Protein AF-A0A6N7GRQ6-F1 (afdb_monomer)

Sequence (128 aa):
MAAFFQSLHKTLAAGFGLVVLLIILVGLIGGQFIKFDFDVVAVLLALAALTFQRPYDTIGIGTWLALIMAFNVWFIIWPNQKKILGLIEASADEKGAAARLAGMTSRAITMLPMPMLYCMAAQNNAGL

Solvent-accessible surface area (backbone atoms only — not comparable to full-atom values): 7023 Å² total; per-residue (Å²): 119,68,67,58,56,56,50,46,52,55,51,49,53,52,49,51,53,51,51,53,52,50,44,52,53,47,19,70,74,68,74,55,64,82,76,90,74,89,43,71,68,56,56,50,47,54,53,32,16,73,66,51,37,83,76,30,41,54,61,14,51,40,51,51,54,51,50,53,46,54,48,46,44,63,71,48,32,46,60,25,46,35,35,60,73,61,77,36,94,61,54,76,67,55,31,53,53,26,50,52,51,31,51,54,52,49,52,54,55,70,53,54,54,56,62,38,53,47,39,53,51,42,41,74,73,66,74,87

pLDDT: mean 76.94, std 8.4, range [45.34, 87.31]

Nearest PDB structures (foldseek):
  6zw4-assembly1_F  TM=5.099E-01  e=9.876E+00  Nostoc punctiforme

Mean predicted aligned error: 11.52 Å

Secondary structure (DSSP, 8-state):
-HHHHHHHHHHHHHHHHHHHHHHHHHHHHHS--------HHHHHHHHHHHTT-TT-HHHHHHHHHHHHHHHHIIIIIHHHHHHHTTSS---HHHHHHHHHHHHHHHHHHHHTHHHHHHHHHHHHHH--

Structure (mmCIF, N/CA/C/O backbone):
data_AF-A0A6N7GRQ6-F1
#
_entry.id   AF-A0A6N7GRQ6-F1
#
loop_
_atom_site.group_PDB
_atom_site.id
_atom_site.type_symbol
_atom_site.label_atom_id
_atom_site.label_alt_id
_atom_site.label_comp_id
_atom_site.label_asym_id
_atom_site.label_entity_id
_atom_site.label_seq_id
_atom_site.pdbx_PDB_ins_code
_atom_site.Cartn_x
_atom_site.Cartn_y
_atom_site.Cartn_z
_atom_site.occupancy
_atom_site.B_iso_or_equiv
_atom_site.auth_seq_id
_atom_site.auth_comp_id
_atom_site.auth_asym_id
_atom_site.auth_atom_id
_atom_site.pdbx_PDB_model_num
ATOM 1 N N . MET A 1 1 ? -11.979 -15.247 15.401 1.00 45.34 1 MET A N 1
ATOM 2 C CA . MET A 1 1 ? -11.162 -15.746 14.267 1.00 45.34 1 MET A CA 1
ATOM 3 C C . MET A 1 1 ? -12.004 -16.116 13.039 1.00 45.34 1 MET A C 1
ATOM 5 O O . MET A 1 1 ? -11.603 -15.765 11.943 1.00 45.34 1 MET A O 1
ATOM 9 N N . ALA A 1 2 ? -13.192 -16.724 13.189 1.00 45.91 2 ALA A N 1
ATOM 10 C CA . ALA A 1 2 ? -14.061 -17.112 12.061 1.00 45.91 2 ALA A CA 1
ATOM 11 C C . ALA A 1 2 ? -14.641 -15.942 11.227 1.00 45.91 2 ALA A C 1
ATOM 13 O O . ALA A 1 2 ? -14.711 -16.035 10.003 1.00 45.91 2 ALA A O 1
ATOM 14 N N . ALA A 1 3 ? -14.993 -14.813 11.857 1.00 47.66 3 ALA A N 1
ATOM 15 C CA . ALA A 1 3 ? -15.561 -13.653 11.154 1.00 47.66 3 ALA A CA 1
ATOM 16 C C . ALA A 1 3 ? -14.589 -12.999 10.150 1.00 47.66 3 ALA A C 1
ATOM 18 O O . ALA A 1 3 ? -15.025 -12.439 9.150 1.00 47.66 3 ALA A O 1
ATOM 19 N N . PHE A 1 4 ? -13.277 -13.109 10.392 1.00 57.34 4 PHE A N 1
ATOM 20 C CA . PHE A 1 4 ? -12.247 -12.611 9.479 1.00 57.34 4 PHE A CA 1
ATOM 21 C C . PHE A 1 4 ? -12.227 -13.405 8.169 1.00 57.34 4 PHE A C 1
ATOM 23 O O . PHE A 1 4 ? -12.208 -12.813 7.102 1.00 57.34 4 PHE A O 1
ATOM 30 N N . PHE A 1 5 ? -12.301 -14.737 8.234 1.00 53.47 5 PHE A N 1
ATOM 31 C CA . PHE A 1 5 ? -12.288 -15.583 7.037 1.00 53.47 5 PHE A CA 1
ATOM 32 C C . PHE A 1 5 ? -13.598 -15.505 6.240 1.00 53.47 5 PHE A C 1
ATOM 34 O O . PHE A 1 5 ? -13.576 -15.577 5.013 1.00 53.47 5 PHE A O 1
ATOM 41 N N . GLN A 1 6 ? -14.737 -15.292 6.909 1.00 58.44 6 GLN A N 1
ATOM 42 C CA . GLN A 1 6 ? -16.017 -15.075 6.226 1.00 58.44 6 GLN A CA 1
ATOM 43 C C . GLN A 1 6 ? -16.110 -13.712 5.538 1.00 58.44 6 GLN A C 1
ATOM 45 O O . GLN A 1 6 ? -16.642 -13.635 4.428 1.00 58.44 6 GLN A O 1
ATOM 50 N N . SER A 1 7 ? -15.607 -12.642 6.165 1.00 59.62 7 SER A N 1
ATOM 51 C CA . SER A 1 7 ? -15.538 -11.345 5.492 1.00 59.62 7 SER A CA 1
ATOM 52 C C . SER A 1 7 ? -14.543 -11.400 4.339 1.00 59.62 7 SER A C 1
ATOM 54 O O . SER A 1 7 ? -14.900 -10.964 3.252 1.00 59.62 7 SER A O 1
ATOM 56 N N . LEU A 1 8 ? -13.384 -12.042 4.537 1.00 67.50 8 LEU A N 1
ATOM 57 C CA . LEU A 1 8 ? -12.348 -12.236 3.523 1.00 67.50 8 LEU A CA 1
ATOM 58 C C . LEU A 1 8 ? -12.872 -12.964 2.282 1.00 67.50 8 LEU A C 1
ATOM 60 O O . LEU A 1 8 ? -12.614 -12.516 1.175 1.00 67.50 8 LEU A O 1
ATOM 64 N N . HIS A 1 9 ? -13.639 -14.049 2.434 1.00 70.19 9 HIS A N 1
ATOM 65 C CA . HIS A 1 9 ? -14.230 -14.746 1.287 1.00 70.19 9 HIS A CA 1
ATOM 66 C C . HIS A 1 9 ? -15.138 -13.817 0.469 1.00 70.19 9 HIS A C 1
ATOM 68 O O . HIS A 1 9 ? -15.051 -13.781 -0.755 1.00 70.19 9 HIS A O 1
ATOM 74 N N . LYS A 1 10 ? -15.992 -13.032 1.139 1.00 77.50 10 LYS A N 1
ATOM 75 C CA . LYS A 1 10 ? -16.922 -12.114 0.468 1.00 77.50 10 LYS A CA 1
ATOM 76 C C . LYS A 1 10 ? -16.197 -10.941 -0.196 1.00 77.50 10 LYS A C 1
ATOM 78 O O . LYS A 1 10 ? -16.562 -10.574 -1.308 1.00 77.50 10 LYS A O 1
ATOM 83 N N . THR A 1 11 ? -15.157 -10.382 0.429 1.00 77.88 11 THR A N 1
ATOM 84 C CA . THR A 1 11 ? -14.330 -9.337 -0.197 1.00 77.88 11 THR A CA 1
ATOM 85 C C . THR A 1 11 ? -13.461 -9.872 -1.325 1.00 77.88 11 THR A C 1
ATOM 87 O O . THR A 1 11 ? -13.320 -9.186 -2.330 1.00 77.88 11 THR A O 1
ATOM 90 N N . LEU A 1 12 ? -12.914 -11.084 -1.211 1.00 79.69 12 LEU A N 1
ATOM 91 C CA . LEU A 1 12 ? -12.142 -11.713 -2.284 1.00 79.69 12 LEU A CA 1
ATOM 92 C C . LEU A 1 12 ? -13.025 -12.043 -3.487 1.00 79.69 12 LEU A C 1
ATOM 94 O O . LEU A 1 12 ? -12.641 -11.741 -4.611 1.00 79.69 12 LEU A O 1
ATOM 98 N N . ALA A 1 13 ? -14.219 -12.596 -3.267 1.00 83.81 13 ALA A N 1
ATOM 99 C CA . ALA A 1 13 ? -15.163 -12.893 -4.341 1.00 83.81 13 ALA A CA 1
ATOM 100 C C . ALA A 1 13 ? -15.646 -11.615 -5.050 1.00 83.81 13 ALA A C 1
ATOM 102 O O . ALA A 1 13 ? -15.638 -11.551 -6.279 1.00 83.81 13 ALA A O 1
ATOM 103 N N . ALA A 1 14 ? -16.004 -10.573 -4.290 1.00 83.25 14 ALA A N 1
ATOM 104 C CA . ALA A 1 14 ? -16.381 -9.276 -4.855 1.00 83.25 14 ALA A CA 1
ATOM 105 C C . ALA A 1 14 ? -15.209 -8.602 -5.587 1.00 83.25 14 ALA A C 1
ATOM 107 O O . ALA A 1 14 ? -15.391 -8.056 -6.673 1.00 83.25 14 ALA A O 1
ATOM 108 N N . GLY A 1 15 ? -14.001 -8.679 -5.022 1.00 81.38 15 GLY A N 1
ATOM 109 C CA . GLY A 1 15 ? -12.784 -8.151 -5.631 1.00 81.38 15 GLY A CA 1
ATOM 110 C C . GLY A 1 15 ? -12.448 -8.852 -6.945 1.00 81.38 15 GLY A C 1
ATOM 111 O O . GLY A 1 15 ? -12.214 -8.184 -7.947 1.00 81.38 15 GLY A O 1
ATOM 112 N N . PHE A 1 16 ? -12.502 -10.185 -6.976 1.00 87.00 16 PHE A N 1
ATOM 113 C CA . PHE A 1 16 ? -12.291 -10.962 -8.196 1.00 87.00 16 PHE A CA 1
ATOM 114 C C . PHE A 1 16 ? -13.329 -10.616 -9.270 1.00 87.00 16 PHE A C 1
ATOM 116 O O . PHE A 1 16 ? -12.962 -10.342 -10.409 1.00 87.00 16 PHE A O 1
ATOM 123 N N . GLY A 1 17 ? -14.613 -10.538 -8.901 1.00 87.19 17 GLY A N 1
ATOM 124 C CA . GLY A 1 17 ? -15.676 -10.137 -9.824 1.00 87.19 17 GLY A CA 1
ATOM 125 C C . GLY A 1 17 ? -15.462 -8.740 -10.418 1.00 87.19 17 GLY A C 1
ATOM 126 O O . GLY A 1 17 ? -15.610 -8.555 -11.624 1.00 87.19 17 GLY A O 1
ATOM 127 N N . LEU A 1 18 ? -15.051 -7.769 -9.596 1.00 86.12 18 LEU A N 1
ATOM 128 C CA . LEU A 1 18 ? -14.757 -6.407 -10.050 1.00 86.12 18 LEU A CA 1
ATOM 129 C C . LEU A 1 18 ? -13.555 -6.363 -11.005 1.00 86.12 18 LEU A C 1
ATOM 131 O O . LEU A 1 18 ? -13.607 -5.674 -1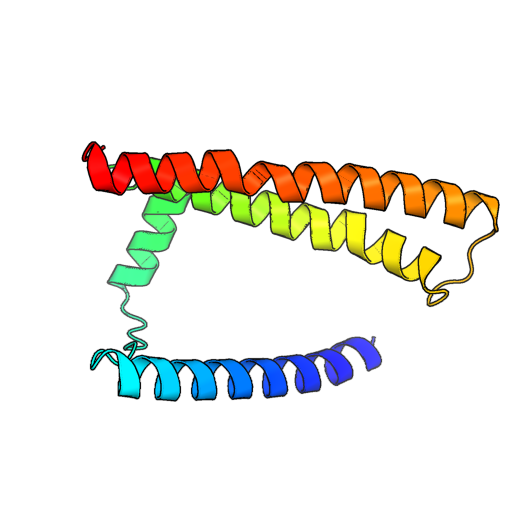2.020 1.00 86.12 18 LEU A O 1
ATOM 135 N N . VAL A 1 19 ? -12.489 -7.111 -10.705 1.00 83.88 19 VAL A N 1
ATOM 136 C CA . VAL A 1 19 ? -11.297 -7.205 -11.563 1.00 83.88 19 VAL A CA 1
ATOM 137 C C . VAL A 1 19 ? -11.650 -7.812 -12.919 1.00 83.88 19 VAL A C 1
ATOM 139 O O . VAL A 1 19 ? -11.280 -7.252 -13.946 1.00 83.88 19 VAL A O 1
ATOM 142 N N . VAL A 1 20 ? -12.416 -8.905 -12.943 1.00 87.06 20 VAL A N 1
ATOM 143 C CA . VAL A 1 20 ? -12.880 -9.525 -14.195 1.00 87.06 20 VAL A CA 1
ATOM 144 C C . VAL A 1 20 ? -13.711 -8.538 -15.018 1.00 87.06 20 VAL A C 1
ATOM 146 O O . VAL A 1 20 ? -13.486 -8.396 -16.219 1.00 87.06 20 VAL A O 1
ATOM 149 N N . LEU A 1 21 ? -14.626 -7.806 -14.375 1.00 87.31 21 LEU A N 1
ATOM 150 C CA . LEU A 1 21 ? -15.453 -6.804 -15.045 1.00 87.31 21 LEU A CA 1
ATOM 151 C C . LEU A 1 21 ? -14.608 -5.659 -15.623 1.00 87.31 21 LEU A C 1
ATOM 153 O O . LEU A 1 21 ? -14.813 -5.273 -16.771 1.00 87.31 21 LEU A O 1
ATOM 157 N N . LEU A 1 22 ? -13.618 -5.167 -14.873 1.00 84.44 22 LEU A N 1
ATOM 158 C CA . LEU A 1 22 ? -12.668 -4.156 -15.343 1.00 84.44 22 LEU A CA 1
ATOM 159 C C . LEU A 1 22 ? -11.848 -4.637 -16.541 1.00 84.44 22 LEU A C 1
ATOM 161 O O . LEU A 1 22 ? -11.679 -3.885 -17.493 1.00 84.44 22 LEU A O 1
ATOM 165 N N . ILE A 1 23 ? -11.365 -5.879 -16.523 1.00 84.19 23 ILE A N 1
ATOM 166 C CA . ILE A 1 23 ? -10.555 -6.439 -17.613 1.00 84.19 23 ILE A CA 1
ATOM 167 C C . ILE A 1 23 ? -11.367 -6.566 -18.892 1.00 84.19 23 ILE A C 1
ATOM 169 O O . ILE A 1 23 ? -10.873 -6.224 -19.963 1.00 84.19 23 ILE A O 1
ATOM 173 N N . ILE A 1 24 ? -12.615 -7.023 -18.789 1.00 86.69 24 ILE A N 1
ATOM 174 C CA . ILE A 1 24 ? -13.518 -7.110 -19.938 1.00 86.69 24 ILE A CA 1
ATOM 175 C C . ILE A 1 24 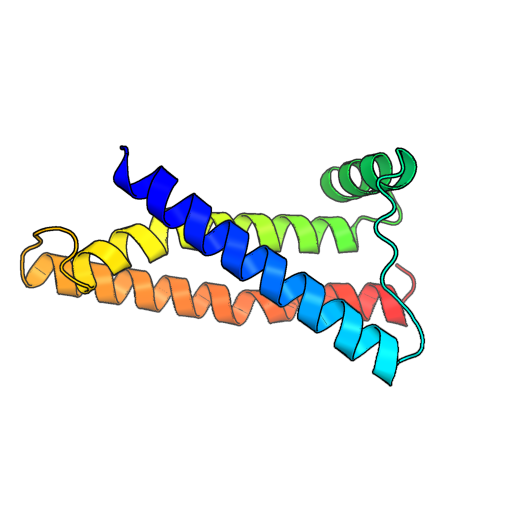? -13.789 -5.711 -20.495 1.00 86.69 24 ILE A C 1
ATOM 177 O O . ILE A 1 24 ? -13.703 -5.506 -21.701 1.00 86.69 24 ILE A O 1
ATOM 181 N N . LEU A 1 25 ? -14.062 -4.738 -19.624 1.00 86.38 25 LEU A N 1
ATOM 182 C CA . LEU A 1 25 ? -14.407 -3.374 -20.018 1.00 86.38 25 LEU A CA 1
ATOM 183 C C . LEU A 1 25 ? -13.206 -2.645 -20.651 1.00 86.38 25 LEU A C 1
ATOM 185 O O . LEU A 1 25 ? -13.340 -2.059 -21.721 1.00 86.38 25 LEU A O 1
ATOM 189 N N . VAL A 1 26 ? -12.012 -2.747 -20.058 1.00 82.56 26 VAL A N 1
ATOM 190 C CA . VAL A 1 26 ? -10.766 -2.191 -20.616 1.00 82.56 26 VAL A CA 1
ATOM 191 C C . VAL A 1 26 ? -10.347 -2.930 -21.887 1.00 82.56 26 VAL A C 1
ATOM 193 O O . VAL A 1 26 ? -9.941 -2.286 -22.848 1.00 82.56 26 VAL A O 1
ATOM 196 N N . GLY A 1 27 ? -10.488 -4.255 -21.936 1.00 82.69 27 GLY A N 1
ATOM 197 C CA . GLY A 1 27 ? -10.186 -5.055 -23.124 1.00 82.69 27 GLY A CA 1
ATOM 198 C C . GLY A 1 27 ? -11.106 -4.737 -24.306 1.00 82.69 27 GLY A C 1
ATOM 199 O O . GLY A 1 27 ? -10.634 -4.652 -25.437 1.00 82.69 27 GLY A O 1
ATOM 200 N N . LEU A 1 28 ? -12.393 -4.479 -24.048 1.00 83.31 28 LEU A N 1
ATOM 201 C CA . LEU A 1 28 ? -13.364 -4.047 -25.062 1.00 83.31 28 LEU A CA 1
ATOM 202 C C . LEU A 1 28 ? -13.081 -2.634 -25.585 1.00 83.31 28 LEU A C 1
ATOM 204 O O . LEU A 1 28 ? -13.241 -2.393 -26.778 1.00 83.31 28 LEU A O 1
ATOM 208 N N . ILE A 1 29 ? -12.668 -1.706 -24.716 1.00 81.38 29 ILE A N 1
ATOM 209 C CA . ILE A 1 29 ? -12.393 -0.311 -25.103 1.00 81.38 29 ILE A CA 1
ATOM 210 C C . ILE A 1 29 ? -11.009 -0.163 -25.753 1.00 81.38 29 ILE A C 1
ATOM 212 O O . ILE A 1 29 ? -10.860 0.568 -26.728 1.00 81.38 29 ILE A O 1
ATOM 216 N N . GLY A 1 30 ? -9.987 -0.827 -25.212 1.00 73.44 30 GLY A N 1
ATOM 217 C CA . GLY A 1 30 ? -8.585 -0.658 -25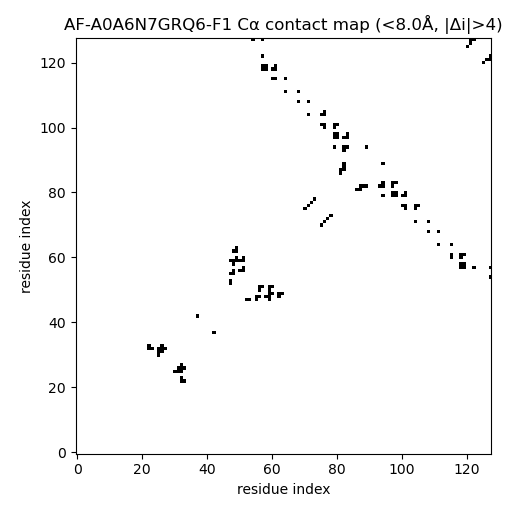.605 1.00 73.44 30 GLY A CA 1
ATOM 218 C C . GLY A 1 30 ? -8.054 -1.710 -26.581 1.00 73.44 30 GLY A C 1
ATOM 219 O O . GLY A 1 30 ? -6.920 -1.588 -27.035 1.00 73.44 30 GLY A O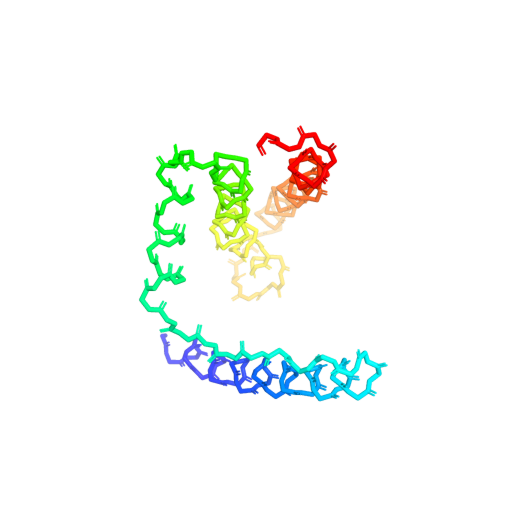 1
ATOM 220 N N . GLY A 1 31 ? -8.817 -2.768 -26.877 1.00 76.19 31 GLY A N 1
ATOM 221 C CA . GLY A 1 31 ? -8.396 -3.867 -27.759 1.00 76.19 31 GLY A CA 1
ATOM 222 C C . GLY A 1 31 ? -7.260 -4.741 -27.205 1.00 76.19 31 GLY A C 1
ATOM 223 O O . GLY A 1 31 ? -6.843 -5.699 -27.855 1.00 76.19 31 GLY A O 1
ATOM 224 N N . GLN A 1 32 ? -6.760 -4.439 -26.005 1.00 67.81 32 GLN A N 1
ATOM 225 C CA . GLN A 1 32 ? -5.725 -5.194 -25.310 1.00 67.81 32 GLN A CA 1
ATOM 226 C C . GLN A 1 32 ? -6.325 -5.853 -24.070 1.00 67.81 32 GLN A C 1
ATOM 228 O O . GLN A 1 32 ? -6.572 -5.204 -23.054 1.00 67.81 32 GLN A O 1
ATOM 233 N N . PHE A 1 33 ? -6.560 -7.161 -24.150 1.00 70.44 33 PHE A N 1
ATOM 234 C CA . PHE A 1 33 ? -6.900 -7.954 -22.974 1.00 70.44 33 PHE A CA 1
ATOM 235 C C . PHE A 1 33 ? -5.643 -8.185 -22.140 1.00 70.44 33 PHE A C 1
ATOM 237 O O . PHE A 1 33 ? -4.614 -8.618 -22.663 1.00 70.44 33 PHE A O 1
ATOM 244 N N . ILE A 1 34 ? -5.739 -7.909 -20.839 1.00 68.62 34 ILE A N 1
ATOM 245 C CA .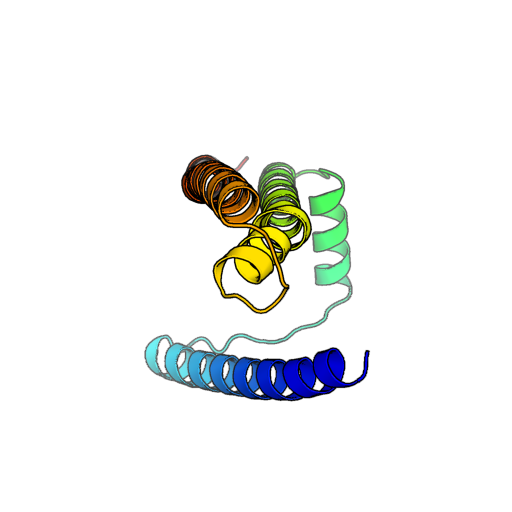 ILE A 1 34 ? -4.684 -8.232 -19.879 1.00 68.62 34 ILE A CA 1
ATOM 246 C C . ILE A 1 34 ? -4.525 -9.755 -19.869 1.00 68.62 34 ILE A C 1
ATOM 248 O O . ILE A 1 34 ? -5.445 -10.476 -19.478 1.00 68.62 34 ILE A O 1
ATOM 252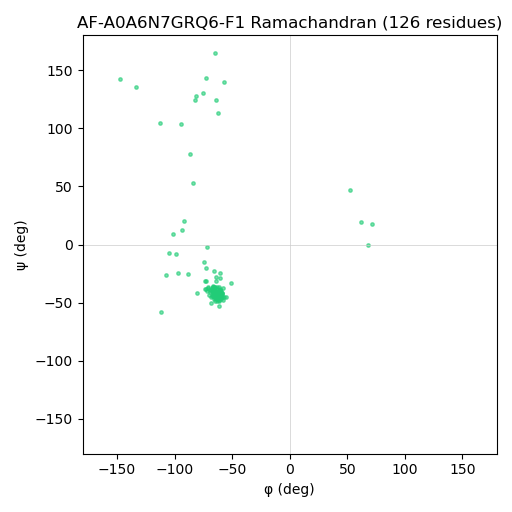 N N . LYS A 1 35 ? -3.372 -10.242 -20.333 1.00 68.56 35 LYS A N 1
ATOM 253 C CA . LYS A 1 35 ? -3.015 -11.658 -20.252 1.00 68.56 35 LYS A CA 1
ATOM 254 C C . LYS A 1 35 ? -2.453 -11.940 -18.866 1.00 68.56 35 LYS A C 1
ATOM 256 O O . LYS A 1 35 ? -1.532 -11.264 -18.413 1.00 68.56 35 LYS A O 1
ATOM 261 N N . PHE A 1 36 ? -3.048 -12.908 -18.180 1.00 64.94 36 PHE A N 1
ATOM 262 C CA . PHE A 1 36 ? -2.546 -13.396 -16.901 1.00 64.94 36 PHE A CA 1
ATOM 263 C C . PHE A 1 36 ? -1.516 -14.490 -17.154 1.00 64.94 36 PHE A C 1
ATOM 265 O O . PHE A 1 36 ? -1.817 -15.675 -17.023 1.00 64.94 36 PHE A O 1
ATOM 272 N N . ASP A 1 37 ? -0.309 -14.080 -17.523 1.00 68.56 37 ASP A N 1
ATOM 273 C CA . ASP A 1 37 ? 0.798 -15.000 -17.745 1.00 68.56 37 ASP A CA 1
ATOM 274 C C . ASP A 1 37 ? 1.624 -15.085 -16.445 1.00 68.56 37 ASP A C 1
ATOM 276 O O . ASP A 1 37 ? 2.343 -14.156 -16.071 1.00 68.56 37 ASP A O 1
ATOM 280 N N . PHE A 1 38 ? 1.477 -16.183 -15.690 1.00 66.06 38 PHE A N 1
ATOM 281 C CA . PHE A 1 38 ? 2.282 -16.476 -14.490 1.00 66.06 38 PHE A CA 1
ATOM 282 C C . PHE A 1 38 ? 3.604 -17.141 -14.874 1.00 66.06 38 PHE A C 1
ATOM 284 O O . PHE A 1 38 ? 3.958 -18.219 -14.390 1.00 66.06 38 PHE A O 1
ATOM 291 N N . ASP A 1 39 ? 4.332 -16.507 -15.779 1.00 77.00 39 ASP A N 1
ATOM 292 C CA . ASP A 1 39 ? 5.565 -17.079 -16.284 1.00 77.00 39 ASP A CA 1
ATOM 293 C C . ASP A 1 39 ? 6.657 -16.998 -15.218 1.00 77.00 39 ASP A C 1
ATOM 295 O O . ASP A 1 39 ? 6.788 -16.007 -14.494 1.00 77.00 39 ASP A O 1
ATOM 299 N N . VAL A 1 40 ? 7.505 -18.029 -15.154 1.00 76.69 40 VAL A N 1
ATOM 300 C CA . VAL A 1 40 ? 8.687 -18.056 -14.271 1.00 76.69 40 VAL A CA 1
ATOM 301 C C . VAL A 1 40 ? 9.535 -16.791 -14.450 1.00 76.69 40 VAL A C 1
ATOM 303 O O . VAL A 1 40 ? 10.080 -16.269 -13.483 1.00 76.69 40 VAL A O 1
ATOM 306 N N . VAL A 1 41 ? 9.582 -16.243 -15.666 1.00 75.50 41 VAL A N 1
ATOM 307 C CA . VAL A 1 41 ? 10.284 -14.993 -15.984 1.00 75.50 41 VAL A CA 1
ATOM 308 C C . VAL A 1 41 ? 9.690 -13.791 -15.241 1.00 75.50 41 VAL A C 1
ATOM 310 O O . VAL A 1 41 ? 10.442 -12.974 -14.717 1.00 75.50 41 VAL A O 1
ATOM 313 N N . ALA A 1 42 ? 8.362 -13.699 -15.124 1.00 72.81 42 ALA A N 1
ATOM 314 C CA . ALA A 1 42 ? 7.698 -12.628 -14.381 1.00 72.81 42 ALA A CA 1
ATOM 315 C C . ALA A 1 42 ? 7.967 -12.732 -12.870 1.00 72.81 42 ALA A C 1
ATOM 317 O O . ALA A 1 42 ? 8.189 -11.724 -12.198 1.00 72.81 42 ALA A O 1
ATOM 318 N N . VAL A 1 43 ? 8.020 -13.956 -12.334 1.00 77.50 43 VAL A N 1
ATOM 319 C CA . VAL A 1 43 ? 8.377 -14.198 -10.926 1.00 77.50 43 VAL A CA 1
ATOM 320 C C . VAL A 1 43 ? 9.836 -13.817 -10.656 1.00 77.50 43 VAL A C 1
ATOM 322 O O . VAL A 1 43 ? 10.133 -13.154 -9.661 1.00 77.50 43 VAL A O 1
ATOM 325 N N . LEU A 1 44 ? 10.748 -14.180 -11.561 1.00 79.44 44 LEU A N 1
ATOM 326 C CA . LEU A 1 44 ? 12.159 -13.797 -11.479 1.00 79.44 44 LEU A CA 1
ATOM 327 C C . LEU A 1 44 ? 12.347 -12.278 -11.578 1.00 79.44 44 LEU A C 1
ATOM 329 O O . LEU A 1 44 ? 13.148 -11.718 -10.836 1.00 79.44 44 LEU A O 1
ATOM 333 N N . LEU A 1 45 ? 11.569 -11.602 -12.426 1.00 77.69 45 LEU A N 1
ATOM 334 C CA . LEU A 1 45 ? 11.561 -10.145 -12.541 1.00 77.69 45 LEU A CA 1
ATOM 335 C C . LEU A 1 45 ? 11.115 -9.463 -11.238 1.00 77.69 45 LEU A C 1
ATOM 337 O O . LEU A 1 45 ? 11.740 -8.499 -10.800 1.00 77.69 45 LEU A O 1
ATOM 341 N N . ALA A 1 46 ? 10.068 -9.973 -10.588 1.00 75.50 46 ALA A N 1
ATOM 342 C CA . ALA A 1 46 ? 9.601 -9.434 -9.310 1.00 75.50 46 ALA A CA 1
ATOM 343 C C . ALA A 1 46 ? 10.665 -9.574 -8.205 1.00 75.50 46 ALA A C 1
ATOM 345 O O . ALA A 1 46 ? 10.892 -8.643 -7.430 1.00 75.50 46 ALA A O 1
ATOM 346 N N . LEU A 1 47 ? 11.362 -10.714 -8.162 1.00 80.00 47 LEU A N 1
ATOM 347 C CA . LEU A 1 47 ? 12.499 -10.940 -7.263 1.00 80.00 47 LEU A CA 1
ATOM 348 C C . LEU A 1 47 ? 13.679 -10.009 -7.583 1.00 80.00 47 LEU A C 1
ATOM 350 O O . LEU A 1 47 ? 14.284 -9.447 -6.669 1.00 80.00 47 LEU A O 1
ATOM 354 N N . ALA A 1 48 ? 13.982 -9.808 -8.867 1.00 80.31 48 ALA A N 1
ATOM 355 C CA . ALA A 1 48 ? 15.026 -8.898 -9.330 1.00 80.31 48 ALA A CA 1
ATOM 356 C C . ALA A 1 48 ? 14.732 -7.441 -8.929 1.00 80.31 48 ALA A C 1
ATOM 358 O O . ALA A 1 48 ? 15.613 -6.755 -8.416 1.00 80.31 48 ALA A O 1
ATOM 359 N N . ALA A 1 49 ? 13.480 -6.992 -9.060 1.00 78.19 49 ALA A N 1
ATOM 360 C CA . ALA A 1 49 ? 13.047 -5.673 -8.604 1.00 78.19 49 ALA A CA 1
ATOM 361 C C . ALA A 1 49 ? 13.167 -5.520 -7.076 1.00 78.19 49 ALA A C 1
ATOM 363 O O . ALA A 1 49 ? 13.719 -4.535 -6.595 1.00 78.19 49 ALA A O 1
ATOM 364 N N . LEU A 1 50 ? 12.725 -6.512 -6.293 1.00 82.69 50 LEU A N 1
ATOM 365 C CA . LEU A 1 50 ? 12.843 -6.493 -4.825 1.00 82.69 50 LEU A CA 1
ATOM 366 C C . LEU A 1 50 ? 14.295 -6.409 -4.328 1.00 82.69 50 LEU A C 1
ATOM 368 O O . LEU A 1 50 ? 14.541 -5.870 -3.247 1.00 82.69 50 LEU A O 1
ATOM 372 N N . THR A 1 51 ? 15.234 -6.942 -5.110 1.00 84.25 51 THR A N 1
ATOM 373 C CA . THR A 1 51 ? 16.669 -7.006 -4.797 1.00 84.25 51 THR A CA 1
ATOM 374 C C . THR A 1 51 ? 17.503 -5.940 -5.515 1.00 84.25 51 THR A C 1
ATOM 376 O O . THR A 1 51 ? 18.729 -5.992 -5.428 1.00 84.25 51 THR A O 1
ATOM 379 N N . PHE A 1 52 ? 16.862 -4.966 -6.177 1.00 79.81 52 PHE A N 1
ATOM 380 C CA . PHE A 1 52 ? 17.515 -3.874 -6.915 1.00 79.81 52 PHE A CA 1
ATOM 381 C C . PHE A 1 52 ? 18.564 -4.370 -7.924 1.00 79.81 52 PHE A C 1
ATOM 383 O O . PHE A 1 52 ? 19.708 -3.916 -7.948 1.00 79.81 52 PHE A O 1
ATOM 390 N N . GLN A 1 53 ? 18.196 -5.378 -8.715 1.00 78.88 53 GLN A N 1
ATOM 391 C CA . GLN A 1 53 ? 19.009 -5.825 -9.840 1.00 78.88 53 GLN A CA 1
ATOM 392 C C . GLN A 1 53 ? 18.755 -4.915 -11.040 1.00 78.88 53 GLN A C 1
ATOM 394 O O . GLN A 1 53 ? 17.608 -4.765 -11.473 1.00 78.88 53 GLN A O 1
ATOM 399 N N . ARG A 1 54 ? 19.825 -4.376 -11.634 1.00 73.56 54 ARG A N 1
ATOM 400 C CA . ARG A 1 54 ? 19.721 -3.572 -12.857 1.00 73.56 54 ARG A CA 1
ATOM 401 C C . ARG A 1 54 ? 19.039 -4.357 -13.985 1.00 73.56 54 ARG A C 1
ATOM 403 O O . ARG A 1 54 ? 19.370 -5.528 -14.177 1.00 73.56 54 ARG A O 1
ATOM 410 N N . PRO A 1 55 ? 18.162 -3.721 -14.783 1.00 70.56 55 PRO A N 1
ATOM 411 C CA . PRO A 1 55 ? 17.774 -2.298 -14.777 1.00 70.56 55 PRO A CA 1
ATOM 412 C C . PRO A 1 55 ? 16.534 -1.972 -13.907 1.00 70.56 55 PRO A C 1
ATOM 414 O O . PRO A 1 55 ? 15.864 -0.966 -14.115 1.00 70.56 55 PRO A O 1
ATOM 417 N N . TYR A 1 56 ? 16.166 -2.824 -12.949 1.00 73.00 56 TYR A N 1
ATOM 418 C CA . TYR A 1 56 ? 14.887 -2.731 -12.228 1.00 73.00 56 TYR A CA 1
ATOM 419 C C . TYR A 1 56 ? 14.953 -1.937 -10.919 1.00 73.00 56 TYR A C 1
ATOM 421 O O . TYR A 1 56 ? 14.009 -1.977 -10.131 1.00 73.00 56 TYR A O 1
ATOM 429 N N . ASP A 1 57 ? 16.039 -1.203 -10.683 1.00 76.19 57 ASP A N 1
ATOM 430 C CA . ASP A 1 57 ? 16.323 -0.496 -9.430 1.00 76.19 57 ASP A CA 1
ATOM 431 C C . ASP A 1 57 ? 15.184 0.469 -9.047 1.00 76.19 57 ASP A C 1
ATOM 433 O O . ASP A 1 57 ? 14.698 0.474 -7.915 1.00 76.19 57 ASP A O 1
ATOM 437 N N . THR A 1 58 ? 14.682 1.242 -10.011 1.00 72.00 58 THR A N 1
ATOM 438 C CA . THR A 1 58 ? 13.595 2.219 -9.830 1.00 72.00 58 THR A CA 1
ATOM 439 C C . THR A 1 58 ? 12.227 1.574 -9.603 1.00 72.00 58 THR A C 1
ATOM 441 O O . THR A 1 58 ? 11.461 2.054 -8.761 1.00 72.00 58 THR A O 1
ATOM 444 N N . ILE A 1 59 ? 11.926 0.451 -10.268 1.00 78.69 59 ILE A N 1
ATOM 445 C CA . ILE A 1 59 ? 10.725 -0.360 -9.981 1.00 78.69 59 ILE A CA 1
ATOM 446 C C . ILE A 1 59 ? 10.829 -0.997 -8.589 1.00 78.69 59 ILE A C 1
ATOM 448 O O . ILE A 1 59 ? 9.838 -1.063 -7.856 1.00 78.69 59 ILE A O 1
ATOM 452 N N . GLY A 1 60 ? 12.031 -1.411 -8.188 1.00 80.56 60 GLY A N 1
ATOM 453 C CA . GLY A 1 60 ? 12.325 -1.919 -6.853 1.00 80.56 60 GLY A CA 1
ATOM 454 C C . GLY A 1 60 ? 11.981 -0.916 -5.759 1.00 80.56 60 GLY A C 1
ATOM 455 O O . GLY A 1 60 ? 11.267 -1.252 -4.812 1.00 80.56 60 GLY A O 1
ATOM 456 N N . ILE A 1 61 ? 12.397 0.344 -5.926 1.00 82.00 61 ILE A N 1
ATOM 457 C CA . ILE A 1 61 ? 12.075 1.431 -4.985 1.00 82.00 61 ILE A CA 1
ATOM 458 C C . ILE A 1 61 ? 10.555 1.609 -4.875 1.00 82.00 61 ILE A C 1
ATOM 460 O O . ILE A 1 61 ? 10.021 1.663 -3.766 1.00 82.00 61 ILE A O 1
ATOM 464 N N . GLY A 1 62 ? 9.844 1.643 -6.008 1.00 80.62 62 GLY A N 1
ATOM 465 C CA . GLY A 1 62 ? 8.381 1.739 -6.026 1.00 80.62 62 GLY A CA 1
ATOM 466 C C . GLY A 1 62 ? 7.698 0.576 -5.299 1.00 80.62 62 GLY A C 1
ATOM 467 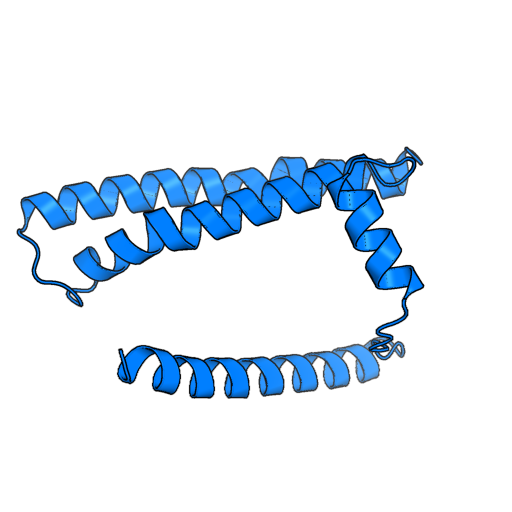O O . GLY A 1 62 ? 6.772 0.790 -4.515 1.00 80.62 62 GLY A O 1
ATOM 468 N N . THR A 1 63 ? 8.202 -0.646 -5.486 1.00 83.31 63 THR A N 1
ATOM 469 C CA . THR A 1 63 ? 7.681 -1.858 -4.834 1.00 83.31 63 THR A CA 1
ATOM 470 C C . THR A 1 63 ? 7.856 -1.798 -3.313 1.00 83.31 63 THR A C 1
ATOM 472 O O . THR A 1 63 ? 6.919 -2.084 -2.568 1.00 83.31 63 THR A O 1
ATOM 475 N N . TRP A 1 64 ? 9.021 -1.359 -2.829 1.00 84.44 64 TRP A N 1
ATOM 476 C CA . TRP A 1 64 ? 9.272 -1.184 -1.396 1.00 84.44 64 TRP A CA 1
ATOM 477 C C . TRP A 1 64 ? 8.414 -0.081 -0.775 1.00 84.44 64 TRP A C 1
ATOM 479 O O . TRP A 1 64 ? 7.849 -0.283 0.302 1.00 84.44 64 TRP A O 1
ATOM 489 N N . LEU A 1 65 ? 8.251 1.057 -1.458 1.00 82.56 65 LEU A N 1
ATOM 490 C CA . LEU A 1 65 ? 7.349 2.122 -1.009 1.00 82.56 65 LEU A CA 1
ATOM 491 C C . LEU A 1 65 ? 5.909 1.605 -0.877 1.00 82.56 65 LEU A C 1
ATOM 493 O O . LEU A 1 65 ? 5.270 1.837 0.150 1.00 82.56 65 LEU A O 1
ATOM 497 N N . ALA A 1 66 ? 5.425 0.832 -1.853 1.00 81.00 66 ALA A N 1
ATOM 498 C CA . ALA A 1 66 ? 4.098 0.223 -1.805 1.00 81.00 66 ALA A CA 1
ATOM 499 C C . ALA A 1 66 ? 3.942 -0.772 -0.638 1.00 81.00 66 ALA A C 1
ATOM 501 O O . ALA A 1 66 ? 2.921 -0.753 0.055 1.00 81.00 66 ALA A O 1
ATOM 502 N N . LEU A 1 67 ? 4.957 -1.599 -0.360 1.00 84.94 67 LEU A N 1
ATOM 503 C CA . LEU A 1 67 ? 4.951 -2.522 0.782 1.00 84.94 67 LEU A CA 1
ATOM 504 C C . LEU A 1 67 ? 4.915 -1.780 2.124 1.00 84.94 67 LEU A C 1
ATOM 506 O O . LEU A 1 67 ? 4.135 -2.136 3.009 1.00 84.94 67 LEU A O 1
ATOM 510 N N . ILE A 1 68 ? 5.704 -0.713 2.263 1.00 85.50 68 ILE A N 1
ATOM 511 C CA . ILE A 1 68 ? 5.709 0.147 3.454 1.00 85.50 68 ILE A CA 1
ATOM 512 C C . ILE A 1 68 ? 4.330 0.789 3.647 1.00 85.50 68 ILE A C 1
ATOM 514 O O . ILE A 1 68 ? 3.810 0.803 4.765 1.00 85.50 68 ILE A O 1
ATOM 518 N N . MET A 1 69 ? 3.691 1.277 2.580 1.00 84.00 69 MET A N 1
ATOM 519 C CA . MET A 1 69 ? 2.327 1.815 2.648 1.00 84.00 69 MET A CA 1
ATOM 520 C C . MET A 1 69 ? 1.322 0.751 3.091 1.00 84.00 69 MET A C 1
ATOM 522 O O . MET A 1 69 ? 0.547 0.997 4.014 1.00 84.00 69 MET A O 1
ATOM 526 N N . ALA A 1 70 ? 1.358 -0.439 2.487 1.00 83.56 70 ALA A N 1
ATOM 527 C CA . ALA A 1 70 ? 0.472 -1.545 2.841 1.00 83.56 70 ALA A CA 1
ATOM 528 C C . ALA A 1 70 ? 0.633 -1.953 4.314 1.00 83.56 70 ALA A C 1
ATOM 530 O O . ALA A 1 70 ? -0.363 -2.145 5.014 1.00 83.56 70 ALA A O 1
ATOM 531 N N . PHE A 1 71 ? 1.873 -2.000 4.812 1.00 85.62 71 PHE A N 1
ATOM 532 C CA . PHE A 1 71 ? 2.171 -2.244 6.221 1.00 85.62 71 PHE A CA 1
ATOM 533 C C . PHE A 1 71 ? 1.581 -1.152 7.128 1.00 85.62 71 PHE A C 1
ATOM 535 O O . PHE A 1 71 ? 0.873 -1.453 8.088 1.00 85.62 71 PHE A O 1
ATOM 542 N N . ASN A 1 72 ? 1.791 0.127 6.807 1.00 85.44 72 ASN A N 1
ATOM 543 C CA . ASN A 1 72 ? 1.249 1.240 7.592 1.00 85.44 72 ASN A CA 1
ATOM 544 C C . ASN A 1 72 ? -0.294 1.229 7.633 1.00 85.44 72 ASN A C 1
ATOM 546 O O . ASN A 1 72 ? -0.886 1.473 8.688 1.00 85.44 72 ASN A O 1
ATOM 550 N N . VAL A 1 73 ? -0.964 0.889 6.525 1.00 84.38 73 VAL A N 1
ATOM 551 C CA . VAL A 1 73 ? -2.429 0.740 6.496 1.00 84.38 73 VAL A CA 1
ATOM 552 C C . VAL A 1 73 ? -2.882 -0.391 7.420 1.00 84.38 73 VAL A C 1
ATOM 554 O O . VAL A 1 73 ? -3.781 -0.195 8.239 1.00 84.38 73 VAL A O 1
ATOM 557 N N . TRP A 1 74 ? -2.252 -1.561 7.321 1.00 78.69 74 TRP A N 1
ATOM 558 C CA . TRP A 1 74 ? -2.689 -2.755 8.044 1.00 78.69 74 TRP A CA 1
ATOM 559 C C . TRP A 1 74 ? -2.382 -2.734 9.540 1.00 78.69 74 TRP A C 1
ATOM 561 O O . TRP A 1 74 ? -3.211 -3.188 10.331 1.00 78.69 74 TRP A O 1
ATOM 571 N N . PHE A 1 75 ? -1.221 -2.212 9.936 1.00 79.88 75 PHE A N 1
ATOM 572 C CA . PHE A 1 75 ? -0.761 -2.252 11.325 1.00 79.88 75 PHE A CA 1
ATOM 573 C C . PHE A 1 75 ? -1.052 -0.968 12.106 1.00 79.88 75 PHE A C 1
ATOM 575 O O . PHE A 1 75 ? -1.178 -1.029 13.326 1.00 79.88 75 PHE A O 1
ATOM 582 N N . ILE A 1 76 ? -1.198 0.182 11.439 1.00 83.88 76 ILE A N 1
ATOM 583 C CA . ILE A 1 76 ? -1.425 1.468 12.118 1.00 83.88 76 ILE A CA 1
ATOM 584 C C . ILE A 1 76 ? -2.829 1.994 11.835 1.00 83.88 76 ILE A C 1
ATOM 586 O O . ILE A 1 76 ? -3.602 2.206 12.768 1.00 83.88 76 ILE A O 1
ATOM 590 N N . ILE A 1 77 ? -3.200 2.196 10.570 1.00 86.06 77 ILE A N 1
ATOM 591 C CA . ILE A 1 77 ? -4.479 2.844 10.239 1.00 86.06 77 ILE A CA 1
ATOM 592 C C . ILE A 1 77 ? -5.659 1.948 10.624 1.00 86.06 77 ILE A C 1
ATOM 594 O O . ILE A 1 77 ? -6.556 2.393 11.335 1.00 86.06 77 ILE A O 1
ATOM 598 N N . TRP A 1 78 ? -5.647 0.678 10.220 1.00 84.50 78 TRP A N 1
ATOM 599 C CA . TRP A 1 78 ? -6.777 -0.227 10.412 1.00 84.50 78 TRP A CA 1
ATOM 600 C C . TRP A 1 78 ? -7.112 -0.509 11.890 1.00 84.50 78 TRP A C 1
ATOM 602 O O . TRP A 1 78 ? -8.286 -0.409 12.255 1.00 84.50 78 TRP A O 1
ATOM 612 N N . PRO A 1 79 ? -6.151 -0.786 12.796 1.00 82.81 79 PRO A N 1
ATOM 613 C CA . PRO A 1 79 ? -6.461 -0.963 14.216 1.00 82.81 79 PRO A CA 1
ATOM 614 C C . PRO A 1 79 ? -7.025 0.304 14.867 1.00 82.81 79 PRO A C 1
ATOM 616 O O . PRO A 1 79 ? -7.938 0.213 15.686 1.00 82.81 79 PRO A O 1
ATOM 619 N N . ASN A 1 80 ? -6.539 1.485 14.475 1.00 85.31 80 ASN A N 1
ATOM 620 C CA . ASN A 1 80 ? -7.063 2.755 14.976 1.00 85.31 80 ASN A CA 1
ATOM 621 C C . ASN A 1 80 ? -8.448 3.069 14.396 1.00 85.31 80 ASN A C 1
ATOM 623 O O . ASN A 1 80 ? -9.334 3.497 15.131 1.00 85.31 80 ASN A O 1
ATOM 627 N N . GLN A 1 81 ? -8.690 2.758 13.121 1.00 82.00 81 GLN A N 1
ATOM 628 C CA . GLN A 1 81 ? -10.015 2.856 12.506 1.00 82.00 81 GLN A CA 1
ATOM 629 C C . GLN A 1 81 ? -11.036 1.947 13.191 1.00 82.00 81 GLN A C 1
ATOM 631 O O . GLN A 1 81 ? -12.158 2.384 13.416 1.00 82.00 81 GLN A O 1
ATOM 636 N N . LYS A 1 82 ? -10.664 0.729 13.609 1.00 78.94 82 LYS A N 1
ATOM 637 C CA . LYS A 1 82 ? -11.564 -0.143 14.389 1.00 78.94 82 LYS A CA 1
ATOM 638 C C . LYS A 1 82 ? -11.993 0.483 15.718 1.00 78.94 82 LYS A C 1
ATOM 640 O O . LYS A 1 82 ? -13.157 0.353 16.085 1.00 78.94 82 LYS A O 1
ATOM 645 N N . LYS A 1 83 ? -11.084 1.178 16.412 1.00 79.31 83 LYS A N 1
ATOM 646 C CA . LYS A 1 83 ? -11.398 1.908 17.655 1.00 79.31 83 LYS A CA 1
ATOM 647 C C . LYS A 1 83 ? -12.344 3.087 17.396 1.00 79.31 83 LYS A C 1
ATOM 649 O O . LYS A 1 83 ? -13.292 3.293 18.148 1.00 79.31 83 LYS A O 1
ATOM 654 N N . ILE A 1 84 ? -12.121 3.832 16.310 1.00 81.31 84 ILE A N 1
ATOM 655 C CA . ILE A 1 84 ? -12.941 4.998 15.931 1.00 81.31 84 ILE A CA 1
ATOM 656 C C . ILE A 1 84 ? -14.343 4.574 15.471 1.00 81.31 84 ILE A C 1
ATOM 658 O O . ILE A 1 84 ? -15.328 5.173 15.886 1.00 81.31 84 ILE A O 1
ATOM 662 N N . LEU A 1 85 ? -14.440 3.516 14.658 1.00 81.00 85 LEU A N 1
ATOM 663 C CA . LEU A 1 85 ? -15.700 2.958 14.146 1.00 81.00 85 LEU A CA 1
ATOM 664 C C . LEU A 1 85 ? -16.517 2.217 15.218 1.00 81.00 85 LEU A C 1
ATOM 666 O O . LEU A 1 85 ? -17.596 1.716 14.920 1.00 81.00 85 LEU A O 1
ATOM 670 N N . GLY A 1 86 ? -16.008 2.117 16.451 1.00 78.12 86 GLY A N 1
ATOM 671 C CA . GLY A 1 86 ? -16.690 1.430 17.549 1.00 78.12 86 GLY A CA 1
ATOM 672 C C . GLY A 1 86 ? -16.720 -0.093 17.406 1.00 78.12 86 GLY A C 1
ATOM 673 O O . GLY A 1 86 ? -17.503 -0.749 18.079 1.00 78.12 86 GLY A O 1
ATOM 674 N N . LEU A 1 87 ? -15.860 -0.666 16.555 1.00 79.44 87 LEU A N 1
ATOM 675 C CA . LEU A 1 87 ? -15.688 -2.120 16.432 1.00 79.44 87 LEU A CA 1
ATOM 676 C C . LEU A 1 87 ? -14.916 -2.713 17.622 1.00 79.44 87 LEU A C 1
ATOM 678 O O . LEU A 1 87 ? -14.885 -3.929 17.793 1.00 79.44 87 LEU A O 1
ATOM 682 N N . ILE A 1 88 ? -14.257 -1.858 18.407 1.00 79.25 88 ILE A N 1
ATOM 683 C CA . ILE A 1 88 ? -13.568 -2.180 19.658 1.00 79.25 88 ILE A CA 1
ATOM 684 C C . ILE A 1 88 ? -13.986 -1.119 20.680 1.00 79.25 88 ILE A C 1
ATOM 686 O O . ILE A 1 88 ? -14.001 0.072 20.351 1.00 79.25 88 ILE A O 1
ATOM 690 N N . GLU A 1 89 ? -14.316 -1.538 21.903 1.00 78.25 89 GLU A N 1
A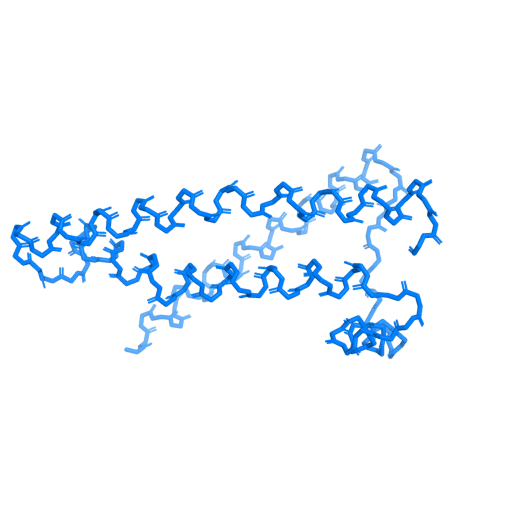TOM 691 C CA . GLU A 1 89 ? -14.562 -0.603 23.000 1.00 78.25 89 GLU A CA 1
ATOM 692 C C . GLU A 1 89 ? -13.279 0.171 23.320 1.00 78.25 89 GLU A C 1
ATOM 694 O O . GLU A 1 89 ? -12.216 -0.406 23.537 1.00 78.25 89 GLU A O 1
ATOM 699 N N . ALA A 1 90 ? -13.383 1.493 23.284 1.00 77.12 90 ALA A N 1
ATOM 700 C CA . ALA A 1 90 ? -12.301 2.422 23.566 1.00 77.12 90 ALA A CA 1
ATOM 701 C C . ALA A 1 90 ? -12.911 3.668 24.212 1.00 77.12 90 ALA A C 1
ATOM 703 O O . ALA A 1 90 ? -14.014 4.089 23.827 1.00 77.12 90 ALA A O 1
ATOM 704 N N . SER A 1 91 ? -12.209 4.252 25.179 1.00 82.44 91 SER A N 1
ATOM 705 C CA . SER A 1 91 ? -12.649 5.479 25.846 1.00 82.44 91 SER A CA 1
ATOM 706 C C . SER A 1 91 ? -12.691 6.663 24.867 1.00 82.44 91 SER A C 1
ATOM 708 O O . SER A 1 91 ? -12.134 6.611 23.764 1.00 82.44 91 SER A O 1
ATOM 710 N N . ALA A 1 92 ? -13.364 7.755 25.243 1.00 76.81 92 ALA A N 1
ATOM 711 C CA . ALA A 1 92 ? -13.421 8.961 24.410 1.00 76.81 92 ALA A CA 1
ATOM 712 C C . ALA A 1 92 ? -12.016 9.526 24.108 1.00 76.81 92 ALA A C 1
ATOM 714 O O . ALA A 1 92 ? -11.743 9.919 22.970 1.00 76.81 92 ALA A O 1
ATOM 715 N N . ASP A 1 93 ? -11.107 9.466 25.083 1.00 78.50 93 ASP A N 1
ATOM 716 C CA . ASP A 1 93 ? -9.721 9.920 24.936 1.00 78.50 93 ASP A CA 1
ATOM 717 C C . ASP A 1 93 ? -8.911 9.009 24.002 1.00 78.50 93 ASP A C 1
ATOM 719 O O . ASP A 1 93 ? -8.171 9.484 23.135 1.00 78.50 93 ASP A O 1
ATOM 723 N N . GLU A 1 94 ? -9.102 7.691 24.097 1.00 80.31 94 GLU A N 1
ATOM 724 C CA . GLU A 1 94 ? -8.442 6.723 23.215 1.00 80.31 94 GLU A CA 1
ATOM 725 C C . GLU A 1 94 ? -8.920 6.839 21.765 1.00 80.31 94 GLU A C 1
ATOM 727 O O . GLU A 1 94 ? -8.123 6.697 20.833 1.00 80.31 94 GLU A O 1
ATOM 732 N N . LYS A 1 95 ? -10.207 7.142 21.553 1.00 77.62 95 LYS A N 1
ATOM 733 C CA . LYS A 1 95 ? -10.764 7.423 20.223 1.00 77.62 95 LYS A CA 1
ATOM 734 C C . LYS A 1 95 ? -10.180 8.704 19.631 1.00 77.62 95 LYS A C 1
ATOM 736 O O . LYS A 1 95 ? -9.843 8.719 18.447 1.00 77.62 95 LYS A O 1
ATOM 741 N N . GLY A 1 96 ? -10.000 9.746 20.446 1.00 78.81 96 GLY A N 1
ATOM 742 C CA . GLY A 1 96 ? -9.351 10.994 20.035 1.00 78.81 96 GLY A CA 1
ATOM 743 C C . GLY A 1 96 ? -7.892 10.790 19.613 1.00 78.81 96 GLY A C 1
ATOM 744 O O . GLY A 1 96 ? -7.480 11.239 18.539 1.00 78.81 96 GLY A O 1
ATOM 745 N N . ALA A 1 97 ? -7.119 10.045 20.408 1.00 81.38 97 ALA A N 1
ATOM 746 C CA . ALA A 1 97 ? -5.733 9.706 20.083 1.00 81.38 97 ALA A CA 1
ATOM 747 C C . ALA A 1 97 ? -5.629 8.825 18.822 1.00 81.38 97 ALA A C 1
ATOM 749 O O . ALA A 1 97 ? -4.805 9.093 17.943 1.00 81.38 97 ALA A O 1
ATOM 750 N N . ALA A 1 98 ? -6.507 7.824 18.689 1.00 80.44 98 ALA A N 1
ATOM 751 C CA . ALA A 1 98 ? -6.575 6.952 17.518 1.00 80.44 98 ALA A CA 1
ATOM 752 C C . ALA A 1 98 ? -6.921 7.728 16.236 1.00 80.44 98 ALA A C 1
ATOM 754 O O . ALA A 1 98 ? -6.301 7.497 15.197 1.00 80.44 98 ALA A O 1
ATOM 755 N N . ALA A 1 99 ? -7.860 8.679 16.303 1.00 79.81 99 ALA A N 1
ATOM 756 C CA . ALA A 1 99 ? -8.234 9.529 15.172 1.00 79.81 99 ALA A CA 1
ATOM 757 C C . ALA A 1 99 ? -7.082 10.426 14.715 1.00 79.81 99 ALA A C 1
ATOM 759 O O . ALA A 1 99 ? -6.826 10.547 13.514 1.00 79.81 99 ALA A O 1
ATOM 760 N N . ARG A 1 100 ? -6.336 11.010 15.660 1.00 82.75 100 ARG A N 1
ATOM 761 C CA . ARG A 1 100 ? -5.168 11.837 15.343 1.00 82.75 100 ARG A CA 1
ATOM 762 C C . ARG A 1 100 ? -4.061 11.019 14.680 1.00 82.75 100 ARG A C 1
ATOM 764 O O . ARG A 1 100 ? -3.529 11.450 13.658 1.00 82.75 100 ARG A O 1
ATOM 771 N N . LEU A 1 101 ? -3.754 9.837 15.217 1.00 80.50 101 LEU A N 1
ATOM 772 C CA . LEU A 1 101 ? -2.730 8.949 14.665 1.00 80.50 101 LEU A CA 1
ATOM 773 C C . LEU A 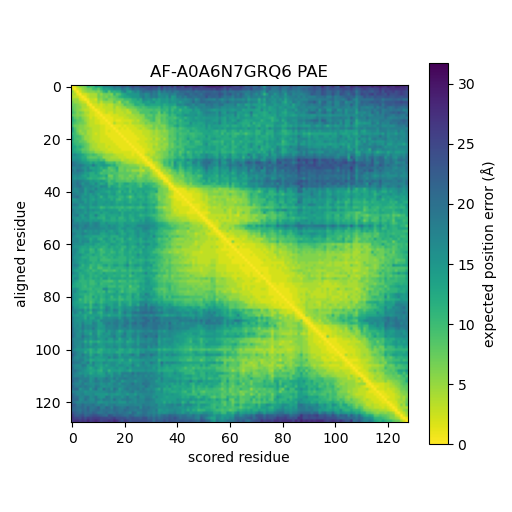1 101 ? -3.124 8.442 13.270 1.00 80.50 101 LEU A C 1
ATOM 775 O O . LEU A 1 101 ? -2.352 8.591 12.327 1.00 80.50 101 LEU A O 1
ATOM 779 N N . ALA A 1 102 ? -4.352 7.941 13.107 1.00 78.69 102 ALA A N 1
ATOM 780 C CA . ALA A 1 102 ? -4.866 7.499 11.811 1.00 78.69 102 ALA A CA 1
ATOM 781 C C . ALA A 1 102 ? -4.873 8.638 10.777 1.00 78.69 102 ALA A C 1
ATOM 783 O O . ALA A 1 102 ? -4.490 8.425 9.629 1.00 78.69 102 ALA A O 1
ATOM 784 N N . GLY A 1 103 ? -5.242 9.858 11.183 1.00 81.06 103 GLY A N 1
ATOM 785 C CA . GLY A 1 103 ? -5.225 11.035 10.316 1.00 81.06 103 GLY A CA 1
ATOM 786 C C . GLY A 1 103 ? -3.816 11.452 9.884 1.00 81.06 103 GLY A C 1
ATOM 787 O O . GLY A 1 103 ? -3.595 11.741 8.708 1.00 81.06 103 GLY A O 1
ATOM 788 N N . MET A 1 104 ? -2.842 11.453 10.798 1.00 81.56 104 MET A N 1
ATOM 789 C CA . MET A 1 104 ? -1.444 11.764 10.470 1.00 81.56 104 MET A CA 1
ATOM 790 C C . MET A 1 104 ? -0.831 10.713 9.537 1.00 81.56 104 MET A C 1
ATOM 792 O O . MET A 1 104 ? -0.232 11.072 8.523 1.00 81.56 104 MET A O 1
ATOM 796 N N . THR A 1 105 ? -1.033 9.426 9.826 1.00 80.06 105 THR A N 1
ATOM 797 C CA . THR A 1 105 ? -0.536 8.330 8.982 1.00 80.06 105 THR A CA 1
ATOM 798 C C . THR A 1 105 ? -1.231 8.308 7.618 1.00 80.06 105 THR A C 1
ATOM 800 O O . THR A 1 105 ? -0.570 8.084 6.607 1.00 80.06 105 THR A O 1
ATOM 803 N N . SER A 1 106 ? -2.529 8.632 7.551 1.00 78.38 106 SER A N 1
ATOM 804 C CA . SER A 1 106 ? -3.252 8.787 6.282 1.00 78.38 106 SER A CA 1
ATOM 805 C C . SER A 1 106 ? -2.644 9.884 5.411 1.00 78.38 106 SER A C 1
ATOM 807 O O . SER A 1 106 ? -2.482 9.669 4.215 1.00 78.38 106 SER A O 1
ATOM 809 N N . ARG A 1 107 ? -2.275 11.034 5.994 1.00 82.56 107 ARG A N 1
ATOM 810 C CA . ARG A 1 107 ? -1.637 12.142 5.259 1.00 82.56 107 ARG A CA 1
ATOM 811 C C . ARG A 1 107 ? -0.278 11.742 4.687 1.00 82.56 107 ARG A C 1
ATOM 813 O O . ARG A 1 107 ? -0.002 12.022 3.522 1.00 82.56 107 ARG A O 1
ATOM 820 N N . ALA A 1 108 ? 0.538 11.047 5.479 1.00 77.50 108 ALA A N 1
ATOM 821 C CA . ALA A 1 108 ? 1.832 10.535 5.032 1.00 77.50 108 ALA A CA 1
ATOM 822 C C . ALA A 1 108 ? 1.678 9.522 3.881 1.00 77.50 108 ALA A C 1
ATOM 824 O O . ALA A 1 108 ? 2.367 9.624 2.869 1.00 77.50 108 ALA A O 1
ATOM 825 N N . ILE A 1 109 ? 0.712 8.603 3.988 1.00 76.88 109 ILE A N 1
ATOM 826 C CA . ILE A 1 109 ? 0.395 7.633 2.931 1.00 76.88 109 ILE A CA 1
ATOM 827 C C . ILE A 1 109 ? -0.134 8.307 1.665 1.00 76.88 109 ILE A C 1
ATOM 829 O O . ILE A 1 109 ? 0.206 7.865 0.580 1.00 76.88 109 ILE A O 1
ATOM 833 N N . THR A 1 110 ? -0.920 9.380 1.755 1.00 75.19 110 THR A N 1
ATOM 834 C CA . THR A 1 110 ? -1.407 10.084 0.555 1.00 75.19 110 THR A CA 1
ATOM 835 C C . THR A 1 110 ? -0.334 10.903 -0.159 1.00 75.19 110 THR A C 1
ATOM 837 O O . THR A 1 110 ? -0.503 11.207 -1.334 1.00 75.19 110 THR A O 1
ATOM 840 N N . MET A 1 111 ? 0.769 11.255 0.513 1.00 77.44 111 MET A N 1
ATOM 841 C CA . MET A 1 111 ? 1.895 11.965 -0.112 1.00 77.44 111 MET A CA 1
ATOM 842 C C . MET A 1 111 ? 2.939 11.023 -0.726 1.00 77.44 111 MET A C 1
ATOM 844 O O . MET A 1 111 ? 3.620 11.409 -1.674 1.00 77.44 111 MET A O 1
ATOM 848 N N . LEU A 1 112 ? 3.042 9.782 -0.238 1.00 73.00 112 LEU A N 1
ATOM 849 C CA . LEU A 1 112 ? 3.987 8.775 -0.737 1.00 73.00 112 LEU A CA 1
ATOM 850 C C . LEU A 1 112 ? 3.832 8.367 -2.230 1.00 73.00 112 LEU A C 1
ATOM 852 O O . LEU A 1 112 ? 4.828 7.962 -2.826 1.00 73.00 112 LEU A O 1
ATOM 856 N N . PRO A 1 113 ? 2.660 8.494 -2.889 1.00 73.62 113 PRO A N 1
ATOM 857 C CA . PRO A 1 113 ? 2.519 8.260 -4.325 1.00 73.62 113 PRO A CA 1
ATOM 858 C C . PRO A 1 113 ? 3.278 9.260 -5.197 1.00 73.62 113 PRO A C 1
ATOM 860 O O . PRO A 1 113 ? 3.594 8.932 -6.334 1.00 73.62 113 PRO A O 1
ATOM 863 N N . MET A 1 114 ? 3.592 10.462 -4.697 1.00 75.94 114 MET A N 1
ATOM 864 C CA . MET A 1 114 ? 4.349 11.460 -5.464 1.00 75.94 114 MET A CA 1
ATOM 865 C C . MET A 1 114 ? 5.757 10.970 -5.846 1.00 75.94 114 MET A C 1
ATOM 867 O O . MET A 1 114 ? 6.069 10.968 -7.038 1.00 75.94 114 MET A O 1
ATOM 871 N N . PRO A 1 115 ? 6.602 10.493 -4.909 1.00 73.62 115 PRO A N 1
ATOM 872 C CA . PRO A 1 115 ? 7.895 9.912 -5.268 1.00 73.62 115 PRO A CA 1
ATOM 873 C C . PRO A 1 115 ? 7.761 8.631 -6.103 1.00 73.62 115 PRO A C 1
ATOM 875 O O . PRO A 1 115 ? 8.587 8.393 -6.977 1.00 73.62 115 PRO A O 1
ATOM 878 N N . MET A 1 116 ? 6.700 7.839 -5.912 1.00 77.50 116 MET A N 1
ATOM 879 C CA . MET A 1 116 ? 6.453 6.645 -6.730 1.00 77.50 116 MET A CA 1
ATOM 880 C C . MET A 1 116 ? 6.146 7.000 -8.195 1.00 77.50 116 MET A C 1
ATOM 882 O O . MET A 1 116 ? 6.757 6.443 -9.105 1.00 77.50 116 MET A O 1
ATOM 886 N N . LEU A 1 117 ? 5.257 7.969 -8.429 1.00 77.06 117 LEU A N 1
ATOM 887 C CA . LEU A 1 117 ? 4.951 8.493 -9.764 1.00 77.06 117 LEU A CA 1
ATOM 888 C C . LEU A 1 117 ? 6.183 9.122 -10.418 1.00 77.06 117 LEU A C 1
ATOM 890 O O . LEU A 1 117 ? 6.387 8.952 -11.617 1.00 77.06 117 LEU A O 1
ATOM 894 N N . TYR A 1 118 ? 7.029 9.796 -9.636 1.00 78.06 118 TYR A N 1
ATOM 895 C CA . TYR A 1 118 ? 8.302 10.317 -10.122 1.00 78.06 118 TYR A CA 1
ATOM 896 C C . TYR A 1 118 ? 9.245 9.196 -10.581 1.00 78.06 118 TYR A C 1
ATOM 898 O O . TYR A 1 118 ? 9.771 9.274 -11.686 1.00 78.06 118 TYR A O 1
ATOM 906 N N . CYS A 1 119 ? 9.418 8.126 -9.797 1.00 71.75 119 CYS A N 1
ATOM 907 C CA . CYS A 1 119 ? 10.233 6.974 -10.198 1.00 71.75 119 CYS A CA 1
ATOM 908 C C . CYS A 1 119 ? 9.698 6.297 -11.471 1.00 71.75 119 CYS A C 1
ATOM 910 O O . CYS A 1 119 ? 10.481 5.940 -12.348 1.00 71.75 119 CYS A O 1
ATOM 912 N N . MET A 1 120 ? 8.374 6.175 -11.614 1.00 75.38 120 MET A N 1
ATOM 913 C CA . MET A 1 120 ? 7.749 5.630 -12.826 1.00 75.38 120 MET A CA 1
ATOM 914 C C . MET A 1 120 ? 7.968 6.537 -14.045 1.00 75.38 120 MET A C 1
ATOM 916 O O . MET A 1 120 ? 8.313 6.057 -15.123 1.00 75.38 120 MET A O 1
ATOM 920 N N . ALA A 1 121 ? 7.811 7.854 -13.881 1.00 75.38 121 ALA A N 1
ATOM 921 C CA . ALA A 1 121 ? 8.068 8.822 -14.941 1.00 75.38 121 ALA A CA 1
ATOM 922 C C . ALA A 1 121 ? 9.555 8.872 -15.325 1.00 75.38 121 ALA A C 1
ATOM 924 O O . ALA A 1 121 ? 9.868 8.995 -16.508 1.00 75.38 121 ALA A O 1
ATOM 925 N N . ALA A 1 122 ? 10.464 8.745 -14.356 1.00 71.12 122 ALA A N 1
ATOM 926 C CA . ALA A 1 122 ? 11.901 8.695 -14.590 1.00 71.12 122 ALA A CA 1
ATOM 927 C C . ALA A 1 122 ? 12.297 7.438 -15.376 1.00 71.12 122 ALA A C 1
ATOM 929 O O . ALA A 1 122 ? 13.011 7.558 -16.364 1.00 71.12 122 ALA A O 1
ATOM 930 N N . GLN A 1 123 ? 11.777 6.259 -15.030 1.00 68.25 123 GLN A N 1
ATOM 931 C CA . GLN A 1 123 ? 12.070 5.043 -15.796 1.00 68.25 123 GLN A CA 1
ATOM 932 C C . GLN A 1 123 ? 11.502 5.113 -17.226 1.00 68.25 123 GLN A C 1
ATOM 934 O O . GLN A 1 123 ? 12.173 4.735 -18.182 1.00 68.25 123 GLN A O 1
ATOM 939 N N . ASN A 1 124 ? 10.296 5.664 -17.402 1.00 73.31 124 ASN A N 1
ATOM 940 C CA . ASN A 1 124 ? 9.662 5.755 -18.720 1.00 73.31 124 ASN A CA 1
ATOM 941 C C . ASN A 1 124 ? 10.294 6.818 -19.645 1.00 73.31 124 ASN A C 1
ATOM 943 O O . ASN A 1 124 ? 10.282 6.647 -20.858 1.00 73.31 124 ASN A O 1
ATOM 947 N N . ASN A 1 125 ? 10.827 7.920 -19.097 1.00 73.94 125 ASN A N 1
ATOM 948 C CA . ASN A 1 125 ? 11.351 9.039 -19.898 1.00 73.94 125 ASN A CA 1
ATOM 949 C C . ASN A 1 125 ? 12.883 9.154 -19.906 1.00 73.94 125 ASN A C 1
ATOM 951 O O . ASN A 1 125 ? 13.434 9.712 -20.850 1.00 73.94 125 ASN A O 1
ATOM 955 N N . ALA A 1 126 ? 13.574 8.675 -18.869 1.00 64.19 126 ALA A N 1
ATOM 956 C CA . ALA A 1 126 ? 15.026 8.813 -18.730 1.00 64.19 126 ALA A CA 1
ATOM 957 C C . ALA A 1 126 ? 15.798 7.511 -19.008 1.00 64.19 126 ALA A C 1
ATOM 959 O O . ALA A 1 126 ? 17.023 7.554 -19.066 1.00 64.19 126 ALA A O 1
ATOM 960 N N . GLY A 1 127 ? 15.113 6.373 -19.197 1.00 56.09 127 GLY A N 1
ATOM 961 C CA . GLY A 1 127 ? 15.745 5.096 -19.558 1.00 56.09 127 GLY A CA 1
ATOM 962 C C . GLY A 1 127 ? 16.740 4.553 -18.523 1.00 56.09 127 GLY A C 1
ATOM 963 O O . GLY A 1 127 ? 17.598 3.746 -18.880 1.00 56.09 127 GLY A O 1
ATOM 964 N N . LEU A 1 128 ? 16.648 5.031 -17.277 1.00 54.06 128 LEU A N 1
ATOM 965 C CA . LEU A 1 128 ? 17.346 4.478 -16.112 1.00 54.06 128 LEU A CA 1
ATOM 966 C C . LEU A 1 128 ? 16.689 3.176 -15.677 1.00 54.06 128 LEU A C 1
ATOM 968 O O . LEU A 1 128 ? 15.443 3.117 -15.789 1.00 54.06 128 LEU A O 1
#

Radius of gyration: 19.32 Å; Cα contacts (8 Å, |Δi|>4): 82; chains: 1; bounding box: 37×30×54 Å

Foldseek 3Di:
DVVVVVVVVVCVVVVVVVVVVVQVVCCVVVVDRDDPDPDPVVVVLVVCLCVCNPPNNLVVVLVVLVVVLVCCCVPQQVVLVCCLVVVDDDDPVSNVVSVVRNVVSVVVSVCSVVVNVVSVCCCVPVVD